Protein AF-A0A968XMG3-F1 (afdb_monomer)

Foldseek 3Di:
DPPPPPDQDDDPLNVVVVVVVPDDDQEDEAQAPPDVVNQVVCVVVNHHYHYNPVVVVVVVVVVVVVD

Solvent-accessible surface area (backbone ato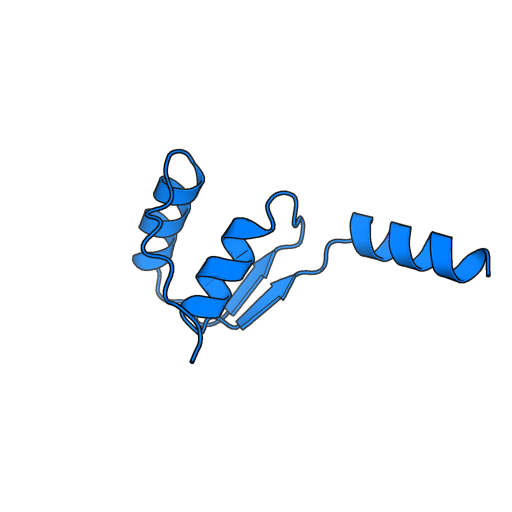ms only — not comparable to full-atom values): 4225 Å² total; per-residue (Å²): 134,83,81,79,74,84,73,74,69,64,68,69,65,35,51,52,52,58,55,53,71,73,53,93,74,65,61,48,76,37,61,68,60,88,54,68,64,59,61,52,54,40,46,74,71,69,32,48,67,47,72,52,32,63,65,60,51,50,49,54,47,56,56,57,74,73,107

Sequence (67 aa):
MLNKSTVTPKGWLAFELNVLRRLNFKSAALPFTGEANLGMYLKRWGTKVLANDLLEWSCMKAFADIQ

pLDDT: mean 78.2, std 13.61, range [34.28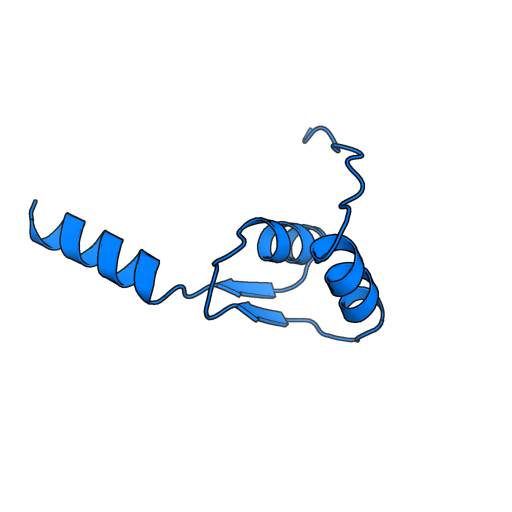, 93.88]

Nearest PDB structures (foldseek):
  7wz3-assembly1_g  TM=7.142E-01  e=4.029E+00  Homo sapiens
  6ks7-assembly1_e  TM=6.626E-01  e=4.029E+00  Saccharomyces cerevisiae S288C
  6kre-assembly1_e  TM=6.386E-01  e=4.611E+00  Saccharomyces cerevisiae S288C

Secondary structure (DSSP, 8-state):
----------SHHHHHHHHHTTS--SEEEES--S-HHHHHHHHHTT-EEEE--HHHHHHHHHHHTT-

Radius of gyration: 14.74 Å; Cα contacts (8 Å, |Δi|>4): 49; chains: 1; bounding box: 46×30×24 Å

Mean predicted aligned error: 9.35 Å

Structure (mmCIF, N/CA/C/O backbone):
data_AF-A0A968XMG3-F1
#
_entry.id   AF-A0A968XMG3-F1
#
loop_
_atom_site.group_PDB
_atom_site.id
_atom_site.type_symbol
_atom_site.label_atom_id
_atom_site.label_alt_id
_atom_site.label_comp_id
_atom_site.label_asym_id
_atom_site.label_entity_id
_atom_site.label_seq_id
_atom_site.pdbx_PDB_ins_code
_atom_site.Cartn_x
_atom_site.Cartn_y
_atom_site.Cartn_z
_atom_site.occupancy
_atom_site.B_iso_or_equiv
_atom_site.auth_seq_id
_atom_site.auth_comp_id
_atom_site.auth_asym_id
_atom_site.auth_atom_id
_atom_site.pdbx_PDB_model_num
ATOM 1 N N . MET A 1 1 ? 0.238 24.496 1.726 1.00 34.28 1 MET A N 1
ATOM 2 C CA . MET A 1 1 ? -1.088 24.037 1.255 1.00 34.28 1 MET A CA 1
ATOM 3 C C . MET A 1 1 ? -0.861 23.104 0.073 1.00 34.28 1 MET A C 1
ATOM 5 O O . MET A 1 1 ? -0.408 23.572 -0.961 1.00 34.28 1 MET A O 1
ATOM 9 N N . LEU A 1 2 ? -1.032 21.788 0.244 1.00 45.00 2 LEU A N 1
ATOM 10 C CA . LEU A 1 2 ? -0.812 20.826 -0.844 1.00 45.00 2 LEU A CA 1
ATOM 11 C C . LEU A 1 2 ? -2.002 20.910 -1.813 1.00 45.00 2 LEU A C 1
ATOM 13 O O . LEU A 1 2 ? -3.125 20.584 -1.424 1.00 45.00 2 LEU A O 1
ATOM 17 N N . ASN A 1 3 ? -1.770 21.363 -3.046 1.00 46.44 3 ASN A N 1
ATOM 18 C CA . ASN A 1 3 ? -2.792 21.385 -4.092 1.00 46.44 3 ASN A CA 1
ATOM 19 C C . ASN A 1 3 ? -3.364 19.974 -4.277 1.00 46.44 3 ASN A C 1
ATOM 21 O O . ASN A 1 3 ? -2.657 19.033 -4.643 1.00 46.44 3 ASN A O 1
ATOM 25 N N . LYS A 1 4 ? -4.656 19.819 -3.977 1.00 54.38 4 LYS A N 1
ATOM 26 C CA . LYS A 1 4 ? -5.38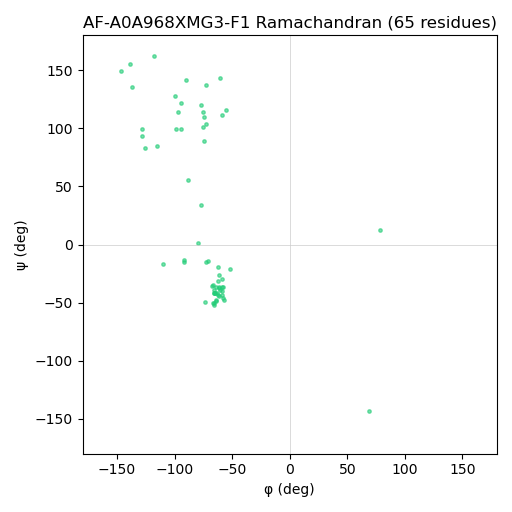5 18.556 -4.082 1.00 54.38 4 LYS A CA 1
ATOM 27 C C . LYS A 1 4 ? -5.627 18.292 -5.565 1.00 54.38 4 LYS A C 1
ATOM 29 O O . LYS A 1 4 ? -6.626 18.737 -6.118 1.00 54.38 4 LYS A O 1
ATOM 34 N N . SER A 1 5 ? -4.694 17.611 -6.225 1.00 55.47 5 SER A N 1
ATOM 35 C CA . SER A 1 5 ? -4.900 17.142 -7.592 1.00 55.47 5 SER A CA 1
ATOM 36 C C . SER A 1 5 ? -6.128 16.223 -7.609 1.00 55.47 5 SER A C 1
ATOM 38 O O . SER A 1 5 ? -6.126 15.138 -7.024 1.00 55.47 5 SER A O 1
ATOM 40 N N . THR A 1 6 ? -7.208 16.682 -8.243 1.00 63.56 6 THR A N 1
ATOM 41 C CA . THR A 1 6 ? -8.477 15.958 -8.447 1.00 63.56 6 THR A CA 1
ATOM 42 C C . THR A 1 6 ? -8.352 14.926 -9.568 1.00 63.56 6 THR A C 1
ATOM 44 O O . THR A 1 6 ? -9.291 14.667 -10.318 1.00 63.56 6 THR A O 1
ATOM 47 N N . VAL A 1 7 ? -7.171 14.325 -9.709 1.00 69.12 7 VAL A N 1
ATOM 48 C CA . VAL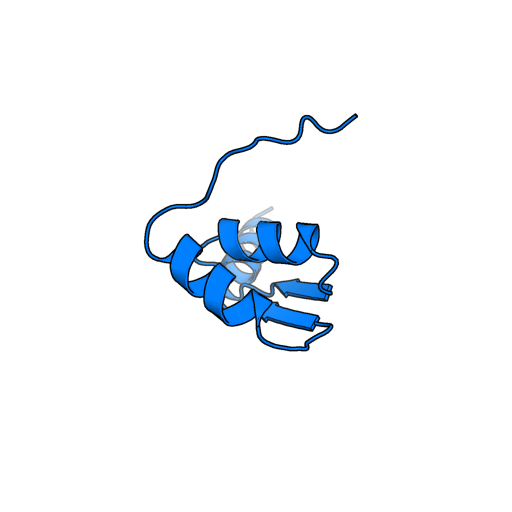 A 1 7 ? -6.954 13.273 -10.691 1.00 69.12 7 VAL A CA 1
ATOM 49 C C . VAL A 1 7 ? -7.634 12.028 -10.151 1.00 69.12 7 VAL A C 1
ATOM 51 O O . VAL A 1 7 ? -7.215 11.457 -9.147 1.00 69.12 7 VAL A O 1
ATOM 54 N N . THR A 1 8 ? -8.726 11.639 -10.803 1.00 74.31 8 THR A N 1
ATOM 55 C CA . THR A 1 8 ? -9.375 10.361 -10.525 1.00 74.31 8 THR A CA 1
ATOM 56 C C . THR A 1 8 ? -8.531 9.276 -11.193 1.00 74.31 8 THR A C 1
ATOM 58 O O . THR A 1 8 ? -8.338 9.348 -12.412 1.00 74.31 8 THR A O 1
ATOM 61 N N . PRO A 1 9 ? -7.990 8.305 -10.436 1.00 78.31 9 PRO A N 1
ATOM 62 C CA . PRO A 1 9 ? -7.237 7.206 -11.024 1.00 78.31 9 PRO A CA 1
ATOM 63 C C . PRO A 1 9 ? -8.144 6.428 -11.986 1.00 78.31 9 PRO A C 1
ATOM 65 O O . PRO A 1 9 ? -9.345 6.295 -11.746 1.00 78.31 9 P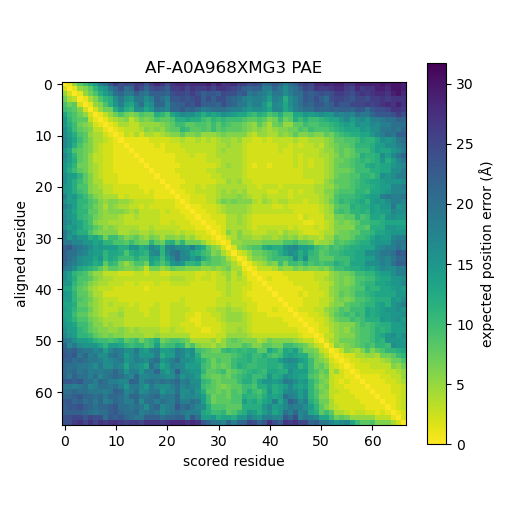RO A O 1
ATOM 68 N N . LYS A 1 10 ? -7.579 5.944 -13.095 1.00 84.75 10 LYS A N 1
ATOM 69 C CA . LYS A 1 10 ? -8.276 5.152 -14.122 1.00 84.75 10 LYS A CA 1
ATOM 70 C C . LYS A 1 10 ? -7.644 3.763 -14.224 1.00 84.75 10 LYS A C 1
ATOM 72 O O . LYS A 1 10 ? -6.516 3.567 -13.781 1.00 84.75 10 LYS A O 1
ATOM 77 N N . GLY A 1 11 ? -8.361 2.817 -14.830 1.00 87.25 11 GLY A N 1
ATOM 78 C CA . GLY A 1 11 ? -7.851 1.468 -15.085 1.00 87.25 11 GLY A CA 1
ATOM 79 C C . GLY A 1 11 ? -7.670 0.641 -13.811 1.00 87.25 11 GLY A C 1
ATOM 80 O O . GLY A 1 11 ? -8.475 0.741 -12.885 1.00 87.25 11 GLY A O 1
ATOM 81 N N . TRP A 1 12 ? -6.615 -0.174 -13.776 1.00 88.56 12 TRP A N 1
ATOM 82 C CA . TRP A 1 12 ? -6.364 -1.151 -12.712 1.00 88.56 12 TRP A CA 1
ATOM 83 C C . TRP A 1 12 ? -6.273 -0.519 -11.314 1.00 88.56 12 TRP A C 1
ATOM 85 O O . TRP A 1 12 ? -6.992 -0.927 -10.406 1.00 88.56 12 TRP A O 1
ATOM 95 N N . LEU A 1 13 ? -5.531 0.585 -11.174 1.00 86.94 13 LEU A N 1
ATOM 96 C CA . LEU A 1 13 ? -5.419 1.321 -9.910 1.00 86.94 13 LEU A CA 1
ATOM 97 C C . LEU A 1 13 ? -6.784 1.795 -9.374 1.00 86.94 13 LEU A C 1
ATOM 99 O O . LEU A 1 13 ? -7.030 1.799 -8.170 1.00 86.94 13 LEU A O 1
ATOM 103 N N . ALA A 1 14 ? -7.706 2.192 -10.257 1.00 89.62 14 ALA A N 1
ATOM 104 C CA . ALA A 1 14 ? -9.048 2.612 -9.850 1.00 89.62 14 ALA A CA 1
ATOM 105 C C . ALA A 1 14 ? -9.873 1.445 -9.292 1.00 89.62 14 ALA A C 1
ATOM 107 O O . ALA A 1 14 ? -10.671 1.627 -8.366 1.00 89.62 14 ALA A O 1
ATOM 108 N N . PHE A 1 15 ? -9.690 0.255 -9.865 1.00 90.69 15 PHE A N 1
ATOM 109 C CA . PHE A 1 15 ? -10.310 -0.974 -9.394 1.00 90.69 15 PHE A CA 1
ATOM 110 C C . PHE A 1 15 ? -9.760 -1.369 -8.018 1.00 90.69 15 PHE A C 1
ATOM 112 O O . PHE A 1 15 ? -10.545 -1.526 -7.081 1.00 90.69 15 PHE A O 1
ATOM 119 N N . GLU A 1 16 ? -8.436 -1.417 -7.856 1.00 90.06 16 GLU A N 1
ATOM 120 C CA . GLU A 1 16 ? -7.784 -1.755 -6.583 1.00 90.06 16 GLU A CA 1
ATOM 121 C C . GLU A 1 16 ? -8.213 -0.814 -5.456 1.00 90.06 16 GLU A C 1
ATOM 123 O O . GLU A 1 16 ? -8.643 -1.260 -4.392 1.00 90.06 16 GLU A O 1
ATOM 128 N N . LEU A 1 17 ? -8.198 0.499 -5.704 1.00 90.56 17 LEU A N 1
ATOM 129 C CA . LEU A 1 17 ? -8.651 1.488 -4.728 1.00 90.56 17 LEU A CA 1
ATOM 130 C C . LEU A 1 17 ? -10.134 1.305 -4.370 1.00 90.56 17 LEU A C 1
ATOM 132 O O . LEU A 1 17 ? -10.512 1.464 -3.209 1.00 90.56 17 LEU A O 1
ATOM 136 N N . ASN A 1 18 ? -10.992 0.935 -5.323 1.00 92.00 18 ASN A N 1
ATOM 137 C CA . ASN A 1 18 ? -12.397 0.657 -5.020 1.00 92.00 18 ASN A CA 1
ATOM 138 C C . ASN A 1 18 ? -12.582 -0.570 -4.125 1.00 92.00 18 ASN A C 1
ATOM 140 O O . ASN A 1 18 ? -13.440 -0.536 -3.240 1.00 92.00 18 ASN A O 1
ATOM 144 N N . VAL A 1 19 ? -11.797 -1.627 -4.342 1.00 92.50 19 VAL A N 1
ATOM 145 C CA . VAL A 1 19 ? -11.810 -2.824 -3.493 1.00 92.50 19 VAL A CA 1
ATOM 146 C C . VAL A 1 19 ? -11.300 -2.474 -2.097 1.00 92.50 19 VAL A C 1
ATOM 148 O O . VAL A 1 19 ? -12.002 -2.697 -1.112 1.00 92.50 19 VAL A O 1
ATOM 151 N N . LEU A 1 20 ? -10.127 -1.843 -2.008 1.00 92.06 20 LEU A N 1
ATOM 152 C CA . LEU A 1 20 ? -9.484 -1.505 -0.738 1.00 92.06 20 LEU A CA 1
ATOM 153 C C . LEU A 1 20 ? -10.339 -0.553 0.107 1.00 92.06 20 LEU A C 1
ATOM 155 O O . LEU A 1 20 ? -10.448 -0.741 1.311 1.00 92.06 20 LEU A O 1
ATOM 159 N N . ARG A 1 21 ? -11.044 0.409 -0.499 1.00 90.38 21 ARG A N 1
ATOM 160 C CA . ARG A 1 21 ? -11.920 1.336 0.242 1.00 90.38 21 ARG A CA 1
ATOM 161 C C . ARG A 1 21 ? -13.081 0.648 0.973 1.00 90.38 21 ARG A C 1
ATOM 163 O O . ARG A 1 21 ? -13.679 1.249 1.861 1.00 90.38 21 ARG A O 1
ATOM 170 N N . ARG A 1 22 ? -13.437 -0.580 0.587 1.00 93.88 22 ARG A N 1
ATOM 171 C CA . ARG A 1 22 ? -14.507 -1.369 1.222 1.00 93.88 22 ARG A CA 1
ATOM 172 C C . ARG A 1 22 ? -13.994 -2.267 2.345 1.00 93.88 22 ARG A C 1
ATOM 174 O O . ARG A 1 22 ? -14.798 -2.792 3.108 1.00 93.88 22 ARG A O 1
ATOM 181 N N . LEU A 1 23 ? -12.681 -2.457 2.440 1.00 92.50 23 LEU A N 1
ATOM 182 C CA . LEU A 1 23 ? -12.054 -3.264 3.476 1.00 92.50 23 LEU A CA 1
ATOM 183 C C . LEU A 1 23 ? -11.721 -2.385 4.683 1.00 92.50 23 LEU A C 1
ATOM 185 O O . LEU A 1 23 ? -11.292 -1.243 4.539 1.00 92.50 23 LEU A O 1
ATOM 189 N N . ASN A 1 24 ? -11.893 -2.927 5.887 1.00 90.44 24 ASN A N 1
ATOM 190 C CA . ASN A 1 24 ? -11.527 -2.229 7.112 1.00 90.44 24 ASN A CA 1
ATOM 191 C C . ASN A 1 24 ? -10.117 -2.650 7.540 1.00 90.44 24 ASN A C 1
ATOM 193 O O . ASN A 1 24 ? -9.927 -3.717 8.121 1.00 90.44 24 ASN A O 1
ATOM 197 N N . PHE A 1 25 ? -9.123 -1.821 7.233 1.00 93.19 25 PHE A N 1
ATOM 198 C CA . PHE A 1 25 ? -7.737 -2.032 7.641 1.00 93.19 25 PHE A CA 1
ATOM 199 C C . PHE A 1 25 ? -7.094 -0.717 8.076 1.00 93.19 25 PHE A C 1
ATOM 201 O O . PHE A 1 25 ? -7.498 0.370 7.674 1.00 93.19 25 PHE A O 1
ATOM 208 N N . LYS A 1 26 ? -6.065 -0.828 8.920 1.00 92.00 26 LYS A N 1
ATOM 209 C CA . LYS A 1 26 ? -5.289 0.321 9.421 1.00 92.00 26 LYS A CA 1
ATOM 210 C C . LYS A 1 26 ? -3.873 0.373 8.850 1.00 92.00 26 LYS A C 1
ATOM 212 O O . LYS A 1 26 ? -3.210 1.408 8.930 1.00 92.00 26 LYS A O 1
ATOM 217 N N . SER A 1 27 ? -3.405 -0.736 8.286 1.00 91.12 27 SER A N 1
ATOM 218 C CA . SER A 1 27 ? -2.059 -0.885 7.746 1.00 91.12 27 SER A CA 1
ATOM 219 C C . SER A 1 27 ? -2.045 -1.812 6.538 1.00 91.12 27 SER A C 1
ATOM 221 O O . SER A 1 27 ? -2.833 -2.752 6.484 1.00 91.12 27 SER A O 1
ATOM 223 N N . ALA A 1 28 ? -1.125 -1.564 5.611 1.00 88.44 28 ALA A N 1
ATOM 224 C CA . ALA A 1 28 ? -0.890 -2.391 4.435 1.00 88.44 28 ALA A CA 1
ATOM 225 C C . ALA A 1 28 ? 0.619 -2.557 4.217 1.00 88.44 28 ALA A C 1
ATOM 227 O O . ALA A 1 28 ? 1.367 -1.584 4.322 1.00 88.44 28 ALA A O 1
ATOM 228 N N . ALA A 1 29 ? 1.058 -3.778 3.917 1.00 87.25 29 ALA A N 1
ATOM 229 C CA . ALA A 1 29 ? 2.422 -4.049 3.482 1.00 87.25 29 ALA A CA 1
ATOM 230 C C . ALA A 1 29 ? 2.441 -4.179 1.954 1.00 87.25 29 ALA A C 1
ATOM 232 O O . ALA A 1 29 ? 1.653 -4.937 1.393 1.00 87.25 29 ALA A O 1
ATOM 233 N N . LEU A 1 30 ? 3.325 -3.432 1.297 1.00 83.38 30 LEU A N 1
ATOM 234 C CA . LEU A 1 30 ? 3.559 -3.459 -0.145 1.00 83.38 30 LEU A CA 1
ATOM 235 C C . LEU A 1 30 ? 4.990 -3.977 -0.379 1.00 83.38 30 LEU A C 1
ATOM 237 O O . LEU A 1 30 ? 5.921 -3.175 -0.443 1.00 83.38 30 LEU A O 1
ATOM 241 N N . PRO A 1 31 ? 5.192 -5.308 -0.423 1.00 71.62 31 PRO A N 1
ATOM 242 C CA . PRO A 1 31 ? 6.521 -5.914 -0.568 1.00 71.62 31 PRO A CA 1
ATOM 243 C C . PRO A 1 31 ? 7.108 -5.771 -1.982 1.00 71.62 31 PRO A C 1
ATOM 245 O O . PRO A 1 31 ? 8.300 -5.975 -2.176 1.00 71.62 31 PRO A O 1
ATOM 248 N N . PHE A 1 32 ? 6.277 -5.417 -2.962 1.00 68.81 32 PHE A N 1
ATOM 249 C CA . PHE A 1 32 ? 6.684 -5.133 -4.332 1.00 68.81 32 PHE A CA 1
ATOM 250 C C . PHE A 1 32 ? 6.095 -3.776 -4.707 1.00 68.81 32 PHE A C 1
ATOM 252 O O . PHE A 1 32 ? 4.903 -3.685 -5.013 1.00 68.81 32 PHE A O 1
ATOM 259 N N . THR A 1 33 ? 6.884 -2.702 -4.652 1.00 63.44 33 THR A N 1
ATOM 260 C CA . THR A 1 33 ? 6.412 -1.380 -5.086 1.00 63.44 33 THR A CA 1
ATOM 261 C C . THR A 1 33 ? 6.663 -1.186 -6.574 1.00 63.44 33 THR A C 1
ATOM 263 O O . THR A 1 33 ? 7.245 -0.198 -7.000 1.00 63.44 33 THR A O 1
ATOM 266 N N . GLY A 1 34 ? 6.153 -2.110 -7.393 1.00 60.06 34 GLY A N 1
ATOM 267 C CA . GLY A 1 34 ? 6.146 -1.933 -8.849 1.00 60.06 34 GLY A CA 1
ATOM 268 C C . GLY A 1 34 ? 5.332 -0.706 -9.284 1.00 60.06 34 GLY A C 1
ATOM 269 O O . GLY A 1 34 ? 5.630 -0.089 -10.301 1.00 60.06 34 GLY A O 1
ATOM 270 N N . GLU A 1 35 ? 4.341 -0.298 -8.482 1.00 63.81 35 GLU A N 1
ATOM 271 C CA . GLU A 1 35 ? 3.508 0.877 -8.740 1.00 63.81 35 GLU A CA 1
ATOM 272 C C . GLU A 1 35 ? 3.466 1.805 -7.518 1.00 63.81 35 GLU A C 1
ATOM 274 O O . GLU A 1 35 ? 2.610 1.694 -6.635 1.00 63.81 35 GLU A O 1
ATOM 279 N N . ALA A 1 36 ? 4.370 2.791 -7.497 1.00 64.94 36 ALA A N 1
ATOM 280 C CA . ALA A 1 36 ? 4.454 3.832 -6.462 1.00 64.94 36 ALA A CA 1
ATOM 281 C C . ALA A 1 36 ? 3.117 4.568 -6.205 1.00 64.94 36 ALA A C 1
ATOM 283 O O . ALA A 1 36 ? 2.888 5.131 -5.131 1.00 64.94 36 ALA A O 1
ATOM 284 N N . ASN A 1 37 ? 2.197 4.532 -7.173 1.00 80.25 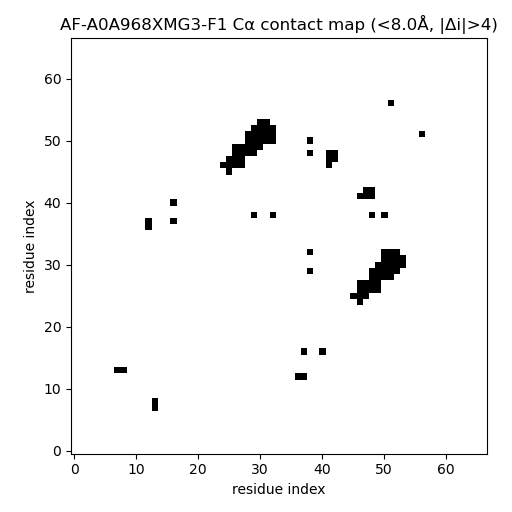37 ASN A N 1
ATOM 285 C CA . ASN A 1 37 ? 0.900 5.193 -7.098 1.00 80.25 37 ASN A CA 1
ATOM 286 C C . ASN A 1 37 ? -0.010 4.609 -6.003 1.00 80.25 37 ASN A C 1
ATOM 288 O O . ASN A 1 37 ? -0.629 5.383 -5.270 1.00 80.25 37 ASN A O 1
ATOM 292 N N . LEU A 1 38 ? -0.076 3.283 -5.829 1.00 85.25 38 LEU A N 1
ATOM 293 C CA . LEU A 1 38 ? -0.989 2.660 -4.859 1.00 85.25 38 LEU A CA 1
ATOM 294 C C . LEU A 1 38 ? -0.640 3.050 -3.415 1.00 85.25 38 LEU A C 1
ATOM 296 O O . LEU A 1 38 ? -1.502 3.506 -2.657 1.00 85.25 38 LEU A O 1
ATOM 300 N N . GLY A 1 39 ? 0.640 2.947 -3.050 1.00 85.19 39 GLY A N 1
ATOM 301 C CA . GLY A 1 39 ? 1.127 3.323 -1.720 1.00 85.19 39 GLY A CA 1
ATOM 302 C C . GLY A 1 39 ? 0.849 4.788 -1.377 1.00 85.19 39 GLY A C 1
ATOM 303 O O . GLY A 1 39 ? 0.464 5.102 -0.247 1.00 85.19 39 GLY A O 1
ATOM 304 N N . MET A 1 40 ? 0.950 5.683 -2.365 1.00 84.69 40 MET A N 1
ATOM 305 C CA . MET A 1 40 ? 0.647 7.107 -2.199 1.00 84.69 40 MET A CA 1
ATOM 306 C C . MET A 1 40 ? -0.834 7.369 -1.900 1.00 84.69 40 MET A C 1
ATOM 308 O O . MET A 1 40 ? -1.152 8.175 -1.020 1.00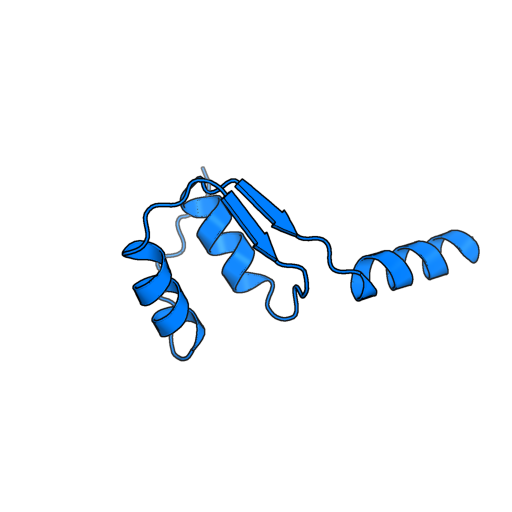 84.69 40 MET A O 1
ATOM 312 N N . TYR A 1 41 ? -1.754 6.673 -2.577 1.00 87.50 41 TYR A N 1
ATOM 313 C CA . TYR A 1 41 ? -3.186 6.781 -2.275 1.00 87.50 41 TYR A CA 1
ATOM 314 C C . TYR A 1 41 ? -3.522 6.227 -0.886 1.00 87.50 41 TYR A C 1
ATOM 316 O O . TYR A 1 41 ? -4.257 6.873 -0.137 1.00 87.50 41 TYR A O 1
ATOM 324 N N . LEU A 1 42 ? -2.930 5.096 -0.495 1.00 89.00 42 LEU A N 1
ATOM 325 C CA . LEU A 1 42 ? -3.125 4.515 0.837 1.00 89.00 42 LEU A CA 1
ATOM 326 C C . LEU A 1 42 ? -2.601 5.430 1.956 1.00 89.00 42 LEU A C 1
ATOM 328 O O . LEU A 1 42 ? -3.293 5.649 2.954 1.00 89.00 42 LEU A O 1
ATOM 332 N N . LYS A 1 43 ? -1.429 6.050 1.765 1.00 87.19 43 LYS A N 1
ATOM 333 C CA . LYS A 1 43 ? -0.904 7.093 2.664 1.00 87.19 43 LYS A CA 1
ATOM 334 C C . LYS A 1 43 ? -1.855 8.283 2.768 1.00 87.19 43 LYS A C 1
ATOM 336 O O . LYS A 1 43 ? -2.104 8.764 3.871 1.00 87.19 43 LYS A O 1
ATOM 341 N N . ARG A 1 44 ? -2.425 8.738 1.644 1.00 86.81 44 ARG A N 1
ATOM 342 C CA . ARG A 1 44 ? -3.411 9.834 1.622 1.00 86.81 44 ARG A CA 1
ATOM 343 C C . ARG A 1 44 ? -4.682 9.489 2.405 1.00 86.81 44 ARG A C 1
ATOM 345 O O . A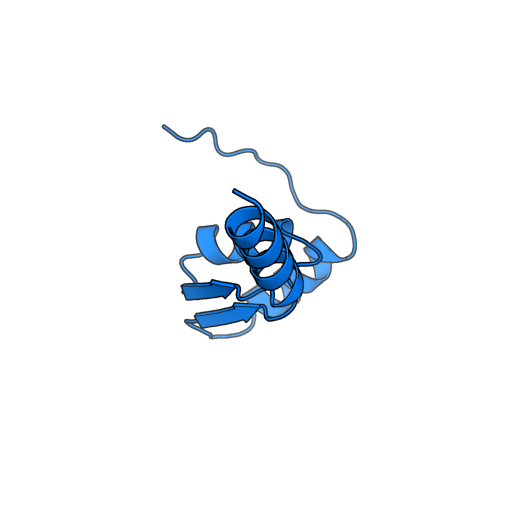RG A 1 44 ? -5.291 10.386 2.979 1.00 86.81 44 ARG A O 1
ATOM 352 N N . TRP A 1 45 ? -5.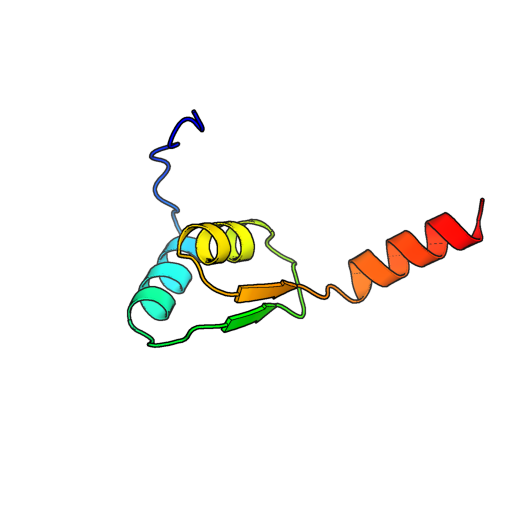074 8.218 2.457 1.00 90.69 45 TRP A N 1
ATOM 353 C CA . TRP A 1 45 ? -6.198 7.738 3.272 1.00 90.69 45 TRP A CA 1
ATOM 354 C C . TRP A 1 45 ? -5.854 7.542 4.755 1.00 90.69 45 TRP A C 1
ATOM 356 O O . TRP A 1 45 ? -6.707 7.112 5.524 1.00 90.69 45 TRP A O 1
ATOM 366 N N . GLY A 1 46 ? -4.620 7.838 5.175 1.00 88.94 46 GLY A N 1
ATOM 367 C CA . GLY A 1 46 ? -4.176 7.649 6.557 1.00 88.94 46 GLY A CA 1
ATOM 368 C C . GLY A 1 46 ? -3.836 6.198 6.910 1.00 88.94 46 GLY A C 1
ATOM 369 O O . GLY A 1 46 ? -3.661 5.881 8.084 1.00 88.94 46 GLY A O 1
ATOM 370 N N . THR A 1 47 ? -3.712 5.309 5.919 1.00 90.81 47 THR A N 1
ATOM 371 C CA . THR A 1 47 ? -3.249 3.933 6.148 1.00 90.81 47 THR A CA 1
ATOM 372 C C . THR A 1 47 ? -1.752 3.929 6.456 1.00 90.81 47 THR A C 1
ATOM 374 O O . THR A 1 47 ? -0.958 4.588 5.777 1.00 90.81 47 THR A O 1
ATOM 377 N N . LYS A 1 48 ? -1.330 3.130 7.444 1.00 89.62 48 LYS A N 1
ATOM 378 C CA . LYS A 1 48 ? 0.092 2.843 7.675 1.00 89.62 48 LYS A CA 1
ATOM 379 C C . LYS A 1 48 ? 0.620 1.910 6.584 1.00 89.62 48 LYS A C 1
ATOM 381 O O . LYS A 1 48 ? 0.340 0.717 6.600 1.00 89.62 48 LYS A O 1
ATOM 386 N N . VAL A 1 49 ? 1.369 2.458 5.636 1.00 87.31 49 VAL A N 1
ATOM 387 C CA . VAL A 1 49 ? 1.973 1.683 4.546 1.00 87.31 49 VAL A CA 1
ATOM 388 C C . VAL A 1 49 ? 3.402 1.299 4.916 1.00 87.31 49 VAL A C 1
ATOM 390 O O . VAL A 1 49 ? 4.219 2.186 5.169 1.00 87.31 49 VAL A O 1
ATOM 393 N N . LEU A 1 50 ? 3.686 -0.004 4.933 1.00 84.81 50 LEU A N 1
ATOM 394 C CA . LEU A 1 50 ? 5.036 -0.559 4.957 1.00 84.81 50 LEU A CA 1
ATOM 395 C C . LEU A 1 50 ? 5.403 -0.953 3.524 1.00 84.81 50 LEU A C 1
ATOM 397 O O . LEU A 1 50 ? 4.970 -1.994 3.043 1.00 84.81 50 LEU A O 1
ATOM 401 N N . ALA A 1 51 ? 6.161 -0.109 2.836 1.00 75.00 51 ALA A N 1
ATOM 402 C CA . ALA A 1 51 ? 6.746 -0.439 1.544 1.00 75.00 51 ALA A CA 1
ATOM 403 C C . ALA A 1 51 ? 8.181 -0.905 1.796 1.00 75.00 51 ALA A C 1
ATOM 405 O O . ALA A 1 51 ? 8.991 -0.125 2.290 1.00 75.00 51 ALA A O 1
ATOM 406 N N . ASN A 1 52 ? 8.464 -2.176 1.533 1.00 67.56 52 ASN A N 1
ATOM 407 C CA . ASN A 1 52 ? 9.825 -2.699 1.547 1.00 67.56 52 ASN A CA 1
ATOM 408 C C . ASN A 1 52 ? 10.049 -3.366 0.203 1.00 67.56 52 ASN A C 1
ATOM 410 O O . ASN A 1 52 ? 9.831 -4.568 0.064 1.00 67.56 52 ASN A O 1
ATOM 414 N N . ASP A 1 53 ? 10.397 -2.558 -0.788 1.00 66.81 53 ASP A N 1
ATOM 415 C CA . ASP A 1 53 ? 10.797 -3.091 -2.074 1.00 66.81 53 ASP A CA 1
ATOM 416 C C . ASP A 1 53 ? 12.206 -3.640 -1.935 1.00 66.81 53 ASP A C 1
ATOM 418 O O . ASP A 1 53 ? 13.191 -2.903 -1.874 1.00 66.81 53 ASP A O 1
ATOM 422 N N . LEU A 1 54 ? 12.287 -4.961 -1.812 1.00 65.50 54 LEU A N 1
ATOM 423 C CA . LEU A 1 54 ? 13.560 -5.651 -1.666 1.00 65.50 54 LEU A CA 1
ATOM 424 C C . LEU A 1 54 ? 14.481 -5.369 -2.860 1.00 65.50 54 LEU A C 1
ATOM 426 O O . LEU A 1 54 ? 15.697 -5.342 -2.678 1.00 65.50 54 LEU A O 1
ATOM 430 N N . LEU A 1 55 ? 13.921 -5.126 -4.051 1.00 67.19 55 LEU A N 1
ATOM 431 C CA . LEU A 1 55 ? 14.691 -4.830 -5.251 1.00 67.19 55 LEU A CA 1
ATOM 432 C C . LEU A 1 55 ? 15.264 -3.411 -5.187 1.00 67.19 55 LEU A C 1
ATOM 434 O O . LEU A 1 55 ? 16.471 -3.244 -5.350 1.00 67.19 55 LEU A O 1
ATOM 438 N N . GLU A 1 56 ? 14.439 -2.409 -4.874 1.00 67.88 56 GLU A N 1
ATOM 439 C CA . GLU A 1 56 ? 14.890 -1.017 -4.722 1.00 67.88 56 GLU A CA 1
ATOM 440 C C . GLU A 1 56 ? 15.899 -0.881 -3.574 1.00 67.88 56 GLU A C 1
ATOM 442 O O . GLU A 1 56 ? 16.960 -0.285 -3.749 1.00 67.88 56 GLU A O 1
ATOM 447 N N . TRP A 1 57 ? 15.639 -1.525 -2.434 1.00 65.25 57 TRP A N 1
ATOM 448 C CA . TRP A 1 57 ? 16.569 -1.564 -1.307 1.00 65.25 57 TRP A CA 1
ATOM 449 C C . TRP A 1 57 ? 17.895 -2.239 -1.674 1.00 65.25 57 TRP A C 1
ATOM 451 O O . TRP A 1 57 ? 18.957 -1.707 -1.355 1.00 65.25 57 TRP A O 1
ATOM 461 N N . SER A 1 58 ? 17.861 -3.378 -2.377 1.00 68.06 58 SER A N 1
ATOM 462 C CA . SER A 1 58 ? 19.083 -4.055 -2.835 1.00 68.06 58 SER A CA 1
ATOM 463 C C . SER A 1 58 ? 19.875 -3.216 -3.840 1.00 68.06 58 SER A C 1
ATOM 465 O O . SER A 1 58 ? 21.101 -3.185 -3.772 1.00 68.06 58 SER A O 1
ATOM 467 N N . CYS A 1 59 ? 19.182 -2.486 -4.715 1.00 73.81 59 CYS A N 1
ATOM 468 C CA . CYS A 1 59 ? 19.773 -1.565 -5.676 1.00 73.81 59 CYS A CA 1
ATOM 469 C C . CYS A 1 59 ? 20.447 -0.387 -4.959 1.00 73.81 59 CYS A C 1
ATOM 471 O O . CYS A 1 59 ? 21.628 -0.127 -5.177 1.00 73.81 59 CYS A O 1
ATOM 473 N N . MET A 1 60 ? 19.742 0.272 -4.033 1.00 73.19 60 MET A N 1
ATOM 474 C CA . MET A 1 60 ? 20.294 1.357 -3.212 1.00 73.19 60 MET A CA 1
ATOM 475 C C . MET A 1 60 ? 21.496 0.899 -2.384 1.00 73.19 60 MET A C 1
ATOM 477 O O . MET A 1 60 ? 22.479 1.629 -2.276 1.00 73.19 60 MET A O 1
ATOM 481 N N . LYS A 1 61 ? 21.441 -0.315 -1.826 1.00 76.94 61 LYS A N 1
ATOM 482 C CA . LYS A 1 61 ? 22.559 -0.915 -1.094 1.00 76.94 61 LYS A CA 1
ATOM 483 C C . LYS A 1 61 ? 23.764 -1.151 -2.005 1.00 76.94 61 LYS A C 1
ATOM 485 O O . LYS A 1 61 ? 24.860 -0.742 -1.657 1.00 76.94 61 LYS A O 1
ATOM 490 N N . ALA A 1 62 ? 23.550 -1.736 -3.184 1.00 80.06 62 ALA A N 1
ATOM 491 C CA . ALA A 1 62 ? 24.612 -1.959 -4.160 1.00 80.06 62 ALA A CA 1
ATOM 492 C C . ALA A 1 62 ? 25.264 -0.642 -4.614 1.00 80.06 62 ALA A C 1
ATOM 494 O O . ALA A 1 62 ? 26.478 -0.585 -4.754 1.00 80.06 62 ALA A O 1
ATOM 495 N N . PHE A 1 63 ? 24.484 0.429 -4.797 1.00 82.81 63 PHE A N 1
ATOM 496 C CA . PHE A 1 63 ? 25.030 1.761 -5.074 1.00 82.81 63 PHE A CA 1
ATOM 497 C C . PHE A 1 63 ? 25.851 2.321 -3.908 1.00 82.81 63 PHE A C 1
ATOM 499 O O . PHE A 1 63 ? 26.904 2.906 -4.146 1.00 82.81 63 PHE A O 1
ATOM 506 N N . ALA A 1 64 ? 25.390 2.141 -2.667 1.00 75.69 64 ALA A N 1
ATOM 507 C CA . ALA A 1 64 ? 26.121 2.574 -1.479 1.00 75.69 64 ALA A CA 1
ATOM 508 C C . ALA A 1 64 ? 27.431 1.792 -1.275 1.00 75.69 64 ALA A C 1
ATOM 510 O O . ALA A 1 64 ? 28.419 2.381 -0.859 1.00 75.69 64 ALA A O 1
ATOM 511 N N . ASP A 1 65 ? 27.457 0.501 -1.617 1.00 82.50 65 ASP A N 1
ATOM 512 C CA . ASP A 1 65 ? 28.650 -0.354 -1.517 1.00 82.50 65 ASP A CA 1
ATOM 513 C C . ASP A 1 65 ? 29.738 -0.005 -2.561 1.00 82.50 65 ASP A C 1
ATOM 515 O O . ASP A 1 65 ? 30.874 -0.460 -2.440 1.00 82.50 65 ASP A O 1
ATOM 519 N N . ILE A 1 66 ? 29.408 0.779 -3.596 1.00 80.25 66 ILE A N 1
ATOM 520 C CA . ILE A 1 66 ? 30.350 1.224 -4.642 1.00 80.25 66 ILE A CA 1
ATOM 521 C C . ILE A 1 66 ? 31.009 2.577 -4.291 1.00 80.25 66 ILE A C 1
ATOM 523 O O . ILE A 1 66 ? 32.002 2.939 -4.925 1.00 80.25 66 ILE A O 1
ATOM 527 N N . GLN A 1 67 ? 30.479 3.329 -3.315 1.00 51.97 67 GLN A N 1
ATOM 528 C CA . GLN A 1 67 ? 30.992 4.656 -2.931 1.00 51.97 67 GLN A CA 1
ATOM 529 C C . GLN A 1 67 ? 32.138 4.618 -1.918 1.00 51.97 67 GLN A C 1
ATOM 531 O O . GLN A 1 67 ? 32.087 3.811 -0.966 1.00 51.97 67 GLN A O 1
#